Protein AF-A0A7C0XWV8-F1 (afdb_monomer_lite)

Secondary structure (DSSP, 8-state):
--------S-HHHHHHHHHHHHHHHHHHHHHHHHHHHHHHHHHHHHHHHHHHHHH-GGGG-HHHHHHHHHHHHHHHHHHHHHHHHH-S-GGG---HHHHHHHHHHHHHHHHHHHHHHHHHTT-

Structure (mmCIF, N/CA/C/O backbone):
data_AF-A0A7C0XWV8-F1
#
_entry.id   AF-A0A7C0XWV8-F1
#
loop_
_atom_site.group_PDB
_atom_site.id
_atom_site.type_symbol
_atom_site.label_atom_id
_atom_site.label_alt_id
_atom_site.label_comp_id
_atom_site.label_asym_id
_atom_site.label_entity_id
_atom_site.label_seq_id
_atom_site.pdbx_PDB_ins_code
_atom_site.Cartn_x
_atom_site.Cartn_y
_atom_site.Cartn_z
_atom_site.occupancy
_atom_site.B_iso_or_equiv
_atom_site.auth_seq_id
_atom_site.auth_comp_id
_atom_site.auth_asym_id
_atom_site.auth_atom_id
_atom_site.pdbx_PDB_model_num
ATOM 1 N N . MET A 1 1 ? 26.148 22.370 -46.596 1.00 41.00 1 MET A N 1
ATOM 2 C CA . MET A 1 1 ? 25.216 21.931 -45.530 1.00 41.00 1 MET A CA 1
ATOM 3 C C . MET A 1 1 ? 26.018 21.359 -44.366 1.00 41.00 1 MET A C 1
ATOM 5 O O . MET A 1 1 ? 26.699 20.356 -44.548 1.00 41.00 1 MET A O 1
ATOM 9 N N . LYS A 1 2 ? 26.013 22.019 -43.199 1.00 38.53 2 LYS A N 1
ATOM 10 C CA . LYS A 1 2 ? 26.676 21.520 -41.981 1.00 38.53 2 LYS A CA 1
ATOM 11 C C . LYS A 1 2 ? 25.833 20.382 -41.395 1.00 38.53 2 LYS A C 1
ATOM 13 O O . LYS A 1 2 ? 24.675 20.600 -41.053 1.00 38.53 2 LYS A O 1
ATOM 18 N N . LYS A 1 3 ? 26.397 19.173 -41.304 1.00 40.53 3 LYS A N 1
ATOM 19 C CA . LYS A 1 3 ? 25.768 18.033 -40.620 1.00 40.53 3 LYS A CA 1
ATOM 20 C C . LYS A 1 3 ? 25.681 18.358 -39.128 1.00 40.53 3 LYS A C 1
ATOM 22 O O . LYS A 1 3 ? 26.707 18.516 -38.473 1.00 40.53 3 LYS A O 1
ATOM 27 N N . ILE A 1 4 ? 24.463 18.480 -38.609 1.00 44.44 4 ILE A N 1
ATOM 28 C CA . ILE A 1 4 ? 24.210 18.607 -37.174 1.00 44.44 4 ILE A CA 1
ATOM 29 C C . ILE A 1 4 ? 24.632 17.281 -36.535 1.00 44.44 4 ILE A C 1
ATOM 31 O O . ILE A 1 4 ? 24.082 16.226 -36.850 1.00 44.44 4 ILE A O 1
ATOM 35 N N . ALA A 1 5 ? 25.640 17.324 -35.666 1.00 47.06 5 ALA A N 1
ATOM 36 C CA . ALA A 1 5 ? 26.045 16.188 -34.852 1.00 47.06 5 ALA A CA 1
ATOM 37 C C . ALA A 1 5 ? 24.980 15.950 -33.770 1.00 47.06 5 ALA A C 1
ATOM 39 O O . ALA A 1 5 ? 25.100 16.425 -32.643 1.00 47.06 5 ALA A O 1
ATOM 40 N N . ILE A 1 6 ? 23.910 15.233 -34.119 1.00 48.00 6 ILE A N 1
ATOM 41 C CA . ILE A 1 6 ? 22.925 14.752 -33.148 1.00 48.00 6 ILE A CA 1
ATOM 42 C C . ILE A 1 6 ? 23.587 13.625 -32.337 1.00 48.00 6 ILE A C 1
ATOM 44 O O . ILE A 1 6 ? 23.715 12.487 -32.776 1.00 48.00 6 ILE A O 1
ATOM 48 N N . SER A 1 7 ? 24.103 14.021 -31.172 1.00 45.47 7 SER A N 1
ATOM 49 C CA . SER A 1 7 ? 24.317 13.247 -29.943 1.00 45.47 7 SER A CA 1
ATOM 50 C C . SER A 1 7 ? 24.791 11.786 -30.069 1.00 45.47 7 SER A C 1
ATOM 52 O O . SER A 1 7 ? 24.001 10.847 -30.011 1.00 45.47 7 SER A O 1
ATOM 54 N N . ARG A 1 8 ? 26.112 11.566 -30.027 1.00 45.72 8 ARG A N 1
ATOM 55 C CA . ARG A 1 8 ? 26.722 10.271 -29.653 1.00 45.72 8 ARG A CA 1
ATOM 56 C C . ARG A 1 8 ? 26.786 10.064 -28.127 1.00 45.72 8 ARG A C 1
ATOM 58 O O . ARG A 1 8 ? 27.769 9.554 -27.600 1.00 45.72 8 ARG A O 1
ATOM 65 N N . LEU A 1 9 ? 25.725 10.401 -27.394 1.00 48.97 9 LEU A N 1
ATOM 66 C CA . LEU A 1 9 ? 25.453 9.696 -26.138 1.00 48.97 9 LEU A CA 1
ATOM 67 C C . LEU A 1 9 ? 24.866 8.349 -26.564 1.00 48.97 9 LEU A C 1
ATOM 69 O O . LEU A 1 9 ? 23.664 8.236 -26.765 1.00 48.97 9 LEU A O 1
ATOM 73 N N . GLY A 1 10 ? 25.747 7.380 -26.837 1.00 59.50 10 GLY A N 1
ATOM 74 C CA . GLY A 1 10 ? 25.392 6.134 -27.518 1.00 59.50 10 GLY A CA 1
ATOM 75 C C . GLY A 1 10 ? 24.167 5.463 -26.899 1.00 59.50 10 GLY A C 1
ATOM 76 O O . GLY A 1 10 ? 24.073 5.359 -25.680 1.00 59.50 10 GLY A O 1
ATOM 77 N N . GLU A 1 11 ? 23.250 5.007 -27.746 1.00 65.75 11 GLU A N 1
ATOM 78 C CA . GLU A 1 11 ? 21.971 4.353 -27.432 1.00 65.75 11 GLU A CA 1
ATOM 79 C C . GLU A 1 11 ? 22.027 3.396 -26.220 1.00 65.75 11 GLU A C 1
ATOM 81 O O . GLU A 1 11 ? 21.154 3.421 -25.353 1.00 65.75 11 GLU A O 1
ATOM 86 N N . LYS A 1 12 ? 23.128 2.648 -26.058 1.00 69.75 12 LYS A N 1
ATOM 87 C CA . LYS A 1 12 ? 23.398 1.777 -24.896 1.00 69.75 12 LYS A CA 1
ATOM 88 C C . LYS A 1 12 ? 23.391 2.504 -23.540 1.00 69.75 12 LYS A C 1
ATOM 90 O O . LYS A 1 12 ? 22.912 1.957 -22.548 1.00 69.75 12 LYS A O 1
ATOM 95 N N . ASN A 1 13 ? 23.908 3.731 -23.465 1.00 78.88 13 ASN A N 1
ATOM 96 C CA . ASN A 1 13 ? 23.881 4.546 -22.244 1.00 78.88 13 ASN A CA 1
ATOM 97 C C . ASN A 1 13 ? 22.469 5.057 -21.936 1.00 78.88 13 ASN A C 1
ATOM 99 O O . ASN A 1 13 ? 22.118 5.192 -20.763 1.00 78.88 13 ASN A O 1
ATOM 103 N N . LEU A 1 14 ? 21.654 5.308 -22.965 1.00 80.06 14 LEU A N 1
ATOM 104 C CA . LEU A 1 14 ? 20.251 5.682 -22.801 1.00 80.06 14 LEU A CA 1
ATOM 105 C C . LEU A 1 14 ? 19.436 4.500 -22.255 1.00 80.06 14 LEU A C 1
ATOM 107 O O . LEU A 1 14 ? 18.733 4.660 -21.261 1.00 80.06 14 LEU A O 1
ATOM 111 N N . ILE A 1 15 ? 19.612 3.303 -22.825 1.00 81.19 15 ILE A N 1
ATOM 112 C CA . ILE A 1 15 ? 18.934 2.076 -22.374 1.00 81.19 15 ILE A CA 1
ATOM 113 C C . ILE A 1 15 ? 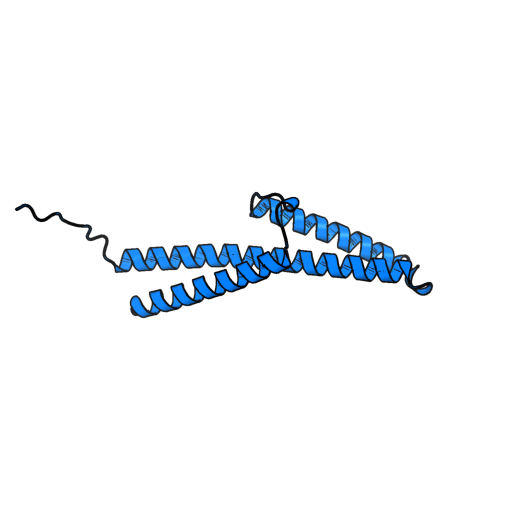19.288 1.753 -20.915 1.00 81.19 15 ILE A C 1
ATOM 115 O O . ILE A 1 15 ? 18.397 1.506 -20.105 1.00 81.19 15 ILE A O 1
ATOM 119 N N . LYS A 1 16 ? 20.570 1.843 -20.526 1.00 84.94 16 LYS A N 1
ATOM 120 C CA . LYS A 1 16 ? 20.988 1.656 -19.121 1.00 84.94 16 LYS A CA 1
ATOM 121 C C . LYS A 1 16 ? 20.313 2.646 -18.165 1.00 84.94 16 LYS A C 1
ATOM 123 O O . LYS A 1 16 ? 19.876 2.250 -17.086 1.00 84.94 16 LYS A O 1
ATOM 128 N N . LYS A 1 17 ? 20.209 3.926 -18.549 1.00 86.69 17 LYS A N 1
ATOM 129 C CA . LYS A 1 17 ? 19.512 4.949 -17.749 1.00 86.69 17 LYS A CA 1
ATOM 130 C C . LYS A 1 17 ? 18.010 4.664 -17.642 1.00 86.69 17 LYS A C 1
ATOM 132 O O . LYS A 1 17 ? 17.445 4.851 -16.568 1.00 86.69 17 LYS A O 1
ATOM 137 N N . LEU A 1 18 ? 17.382 4.191 -18.721 1.00 85.81 18 LEU A N 1
ATOM 138 C CA . LEU A 1 18 ? 15.969 3.802 -18.729 1.00 85.81 18 LEU A CA 1
ATOM 139 C C . LEU A 1 18 ? 15.706 2.622 -17.790 1.00 85.81 18 LEU A C 1
ATOM 141 O O . LEU A 1 18 ? 14.823 2.724 -16.942 1.00 85.81 18 LEU A O 1
ATOM 145 N N . ILE A 1 19 ? 16.503 1.550 -17.878 1.00 86.75 19 ILE A N 1
ATOM 146 C CA . ILE A 1 19 ? 16.385 0.384 -16.985 1.00 86.75 19 ILE A CA 1
ATOM 147 C C . ILE A 1 19 ? 16.499 0.823 -15.522 1.00 86.75 19 ILE A C 1
ATOM 149 O O . ILE A 1 19 ? 15.601 0.532 -14.736 1.00 86.75 19 ILE A O 1
ATOM 153 N N . LYS A 1 20 ? 17.529 1.611 -15.177 1.00 90.38 20 LYS A N 1
ATOM 154 C CA . LYS A 1 20 ? 17.714 2.128 -13.811 1.00 90.38 20 LYS A CA 1
ATOM 155 C C . LYS A 1 20 ? 16.490 2.911 -13.317 1.00 90.38 20 LYS A C 1
ATOM 157 O O . LYS A 1 20 ? 16.029 2.691 -12.201 1.00 90.38 20 LYS A O 1
ATOM 162 N N . LYS A 1 21 ? 15.920 3.780 -14.159 1.00 89.88 21 LYS A N 1
ATOM 163 C CA . LYS A 1 21 ? 14.719 4.557 -13.818 1.00 89.88 21 LYS A CA 1
ATOM 164 C C . LYS A 1 21 ? 13.494 3.662 -13.589 1.00 89.88 21 LYS A C 1
ATOM 166 O O . LYS A 1 21 ? 12.706 3.926 -12.682 1.00 89.88 21 LYS A O 1
ATOM 171 N N . HIS A 1 22 ? 13.319 2.606 -14.386 1.00 89.88 22 HIS A N 1
ATOM 172 C CA . HIS A 1 22 ? 12.242 1.637 -14.168 1.00 89.88 22 HIS A CA 1
ATOM 173 C C . HIS A 1 22 ? 12.443 0.832 -12.876 1.00 89.88 22 HIS A C 1
ATOM 175 O O . HIS A 1 22 ? 11.463 0.632 -12.161 1.00 89.88 22 HIS A O 1
ATOM 181 N N . GLU A 1 23 ? 13.674 0.427 -12.546 1.00 90.44 23 GLU A N 1
ATOM 182 C CA . GLU A 1 23 ? 14.003 -0.278 -11.296 1.00 90.44 23 GLU A CA 1
ATOM 183 C C . GLU A 1 23 ? 13.724 0.580 -10.058 1.00 90.44 23 GLU A C 1
ATOM 185 O O . GLU A 1 23 ? 13.085 0.116 -9.113 1.00 90.44 23 GLU A O 1
ATOM 190 N N . GLU A 1 24 ? 14.164 1.841 -10.066 1.00 93.38 24 GLU A N 1
ATOM 191 C CA . GLU A 1 24 ? 13.868 2.808 -9.003 1.00 93.38 24 GLU A CA 1
ATOM 192 C C . GLU A 1 24 ? 12.357 2.974 -8.839 1.00 93.38 24 GLU A C 1
ATOM 194 O O . GLU A 1 24 ? 11.832 2.857 -7.729 1.00 93.38 24 GLU A O 1
ATOM 199 N N . LYS A 1 25 ? 11.630 3.133 -9.954 1.00 91.81 25 LYS A N 1
ATOM 200 C CA . LYS A 1 25 ? 10.179 3.294 -9.894 1.00 91.81 25 LYS A CA 1
ATOM 201 C C . LYS A 1 25 ? 9.464 2.046 -9.384 1.00 91.81 25 LYS A C 1
ATOM 203 O O . LYS A 1 25 ? 8.515 2.159 -8.614 1.00 91.81 25 LYS A O 1
ATOM 208 N N . LEU A 1 26 ? 9.918 0.858 -9.773 1.00 92.44 26 LEU A N 1
ATOM 209 C CA . LEU A 1 26 ? 9.360 -0.404 -9.290 1.00 92.44 26 LEU A CA 1
ATOM 210 C C . LEU A 1 26 ? 9.524 -0.574 -7.788 1.00 92.44 26 LEU A C 1
ATOM 212 O O . LEU A 1 26 ? 8.585 -1.025 -7.134 1.00 92.44 26 LEU A O 1
ATOM 216 N N . LYS A 1 27 ? 10.681 -0.195 -7.237 1.00 92.62 27 LYS A N 1
ATOM 217 C CA . LYS A 1 27 ? 10.903 -0.216 -5.787 1.00 92.62 27 LYS A CA 1
ATOM 218 C C . LYS A 1 27 ? 9.875 0.659 -5.072 1.00 92.62 27 LYS A C 1
ATOM 220 O O . LYS A 1 27 ? 9.207 0.175 -4.163 1.00 92.62 27 LYS A O 1
ATOM 225 N N . GLU A 1 28 ? 9.682 1.897 -5.527 1.00 91.31 28 GLU A N 1
ATOM 226 C CA . GLU A 1 28 ? 8.673 2.802 -4.957 1.00 91.31 28 GLU A CA 1
ATOM 227 C C . GLU A 1 28 ? 7.253 2.219 -5.031 1.00 91.31 28 GLU A C 1
ATOM 229 O O . GLU A 1 28 ? 6.525 2.229 -4.038 1.00 91.31 28 GLU A O 1
ATOM 234 N N . LEU A 1 29 ? 6.856 1.692 -6.196 1.00 91.44 29 LEU A N 1
ATOM 235 C CA . LEU A 1 29 ? 5.516 1.139 -6.413 1.00 91.44 29 LEU A CA 1
ATOM 236 C C . LEU A 1 29 ? 5.257 -0.098 -5.540 1.00 91.44 29 LEU A C 1
ATOM 238 O O . LEU A 1 29 ? 4.176 -0.215 -4.961 1.00 91.44 29 LEU A O 1
ATOM 242 N N . LYS A 1 30 ? 6.242 -0.998 -5.413 1.00 92.31 30 LYS A N 1
ATOM 243 C CA . LYS A 1 30 ? 6.142 -2.204 -4.573 1.00 92.31 30 LYS A CA 1
ATOM 244 C C . LYS A 1 30 ? 6.006 -1.843 -3.094 1.00 92.31 30 LYS A C 1
ATOM 246 O O . LYS A 1 30 ? 5.086 -2.337 -2.447 1.00 92.31 30 LYS A O 1
ATOM 251 N N . ILE A 1 31 ? 6.828 -0.912 -2.599 1.00 92.94 31 ILE A N 1
ATOM 252 C CA . ILE A 1 31 ? 6.726 -0.397 -1.223 1.00 92.94 31 ILE A CA 1
ATOM 253 C C . ILE A 1 31 ? 5.337 0.206 -0.983 1.00 92.94 31 ILE A C 1
ATOM 255 O O . ILE A 1 31 ? 4.692 -0.090 0.024 1.00 92.94 31 ILE A O 1
ATOM 259 N N . LYS A 1 32 ? 4.838 1.015 -1.927 1.00 91.06 32 LYS A N 1
ATOM 260 C CA . LYS A 1 32 ? 3.509 1.628 -1.815 1.00 91.06 32 LYS A CA 1
ATOM 261 C C . LYS A 1 32 ? 2.401 0.582 -1.729 1.00 91.06 32 LYS A C 1
ATOM 263 O O . LYS A 1 32 ? 1.558 0.654 -0.837 1.00 91.06 32 LYS A O 1
ATOM 268 N N . ARG A 1 33 ? 2.436 -0.423 -2.608 1.00 92.81 33 ARG A N 1
ATOM 269 C CA . ARG A 1 33 ? 1.467 -1.529 -2.627 1.00 92.81 33 ARG A CA 1
ATOM 270 C C . ARG A 1 33 ? 1.461 -2.310 -1.310 1.00 92.81 33 ARG A C 1
ATOM 272 O O . ARG A 1 33 ? 0.393 -2.675 -0.817 1.00 92.81 33 ARG A O 1
ATOM 279 N N . GLU A 1 34 ? 2.633 -2.581 -0.741 1.00 94.19 34 GLU A N 1
ATOM 280 C CA . GLU A 1 34 ? 2.760 -3.316 0.524 1.00 94.19 34 GLU A CA 1
ATOM 281 C C . GLU A 1 34 ? 2.168 -2.557 1.709 1.00 94.19 34 GLU A C 1
ATOM 283 O O . GLU A 1 34 ? 1.458 -3.153 2.518 1.00 94.19 34 GLU A O 1
ATOM 288 N N . ILE A 1 35 ? 2.425 -1.251 1.807 1.00 93.62 35 ILE A N 1
ATOM 289 C CA . ILE A 1 35 ? 1.859 -0.411 2.871 1.00 93.62 35 ILE A CA 1
ATOM 290 C C . ILE A 1 35 ? 0.333 -0.359 2.742 1.00 93.62 35 ILE A C 1
ATOM 292 O O . ILE A 1 35 ? -0.376 -0.596 3.718 1.00 93.62 35 ILE A O 1
ATOM 296 N N . ILE A 1 36 ? -0.185 -0.141 1.528 1.00 92.38 36 ILE A N 1
ATOM 297 C CA . ILE A 1 36 ? -1.632 -0.149 1.270 1.00 92.38 36 ILE A CA 1
ATOM 298 C C . ILE A 1 36 ? -2.259 -1.494 1.663 1.00 92.38 36 ILE A C 1
ATOM 300 O O . ILE A 1 36 ? -3.301 -1.524 2.315 1.00 92.38 36 ILE A O 1
ATOM 304 N N . SER A 1 37 ? -1.609 -2.610 1.325 1.00 93.94 37 SER A N 1
ATOM 305 C CA . SER A 1 37 ? -2.103 -3.948 1.673 1.00 93.94 37 SER A CA 1
ATOM 306 C C . SER A 1 37 ? -2.173 -4.160 3.186 1.00 93.94 37 SER A C 1
ATOM 308 O O . SER A 1 37 ? -3.176 -4.667 3.682 1.00 93.94 37 SER A O 1
ATOM 310 N N . ARG A 1 38 ? -1.150 -3.726 3.934 1.00 95.50 38 ARG A N 1
ATOM 311 C CA . ARG A 1 38 ? -1.150 -3.793 5.404 1.00 95.50 38 ARG A CA 1
ATOM 312 C C . ARG A 1 38 ? -2.277 -2.969 6.017 1.00 95.50 38 ARG A C 1
ATOM 314 O O . ARG A 1 38 ? -2.953 -3.443 6.923 1.00 95.50 38 ARG A O 1
ATOM 321 N N . ILE A 1 39 ? -2.512 -1.766 5.498 1.00 95.19 39 ILE A N 1
ATOM 322 C CA . ILE A 1 39 ? -3.599 -0.894 5.951 1.00 95.19 39 ILE A CA 1
ATOM 323 C C . ILE A 1 39 ? -4.968 -1.549 5.732 1.00 95.19 39 ILE A C 1
ATOM 325 O O . ILE A 1 39 ? -5.802 -1.515 6.635 1.00 95.19 39 ILE A O 1
ATOM 329 N N . LEU A 1 40 ? -5.198 -2.155 4.562 1.00 93.94 40 LEU A N 1
ATOM 330 C CA . LEU A 1 40 ? -6.448 -2.862 4.261 1.00 93.94 40 LEU A CA 1
ATOM 331 C C . LEU A 1 40 ? -6.680 -4.036 5.222 1.00 93.94 40 LEU A C 1
ATOM 333 O O . LEU A 1 40 ? -7.751 -4.130 5.810 1.00 93.94 40 LEU A O 1
ATOM 337 N N . ILE A 1 41 ? -5.657 -4.865 5.453 1.00 95.25 41 ILE A N 1
ATOM 338 C CA . ILE A 1 41 ? -5.727 -5.993 6.397 1.00 95.25 41 ILE A CA 1
ATOM 339 C C . ILE A 1 41 ? -6.037 -5.509 7.818 1.00 95.25 41 ILE A C 1
ATOM 341 O O . ILE A 1 41 ? -6.842 -6.110 8.523 1.00 95.25 41 ILE A O 1
ATOM 345 N N . LEU A 1 42 ? -5.408 -4.415 8.257 1.00 96.56 42 LEU A N 1
ATOM 346 C CA . LEU A 1 42 ? -5.644 -3.862 9.591 1.00 96.56 42 LEU A CA 1
ATOM 347 C C . LEU A 1 42 ? -7.063 -3.307 9.746 1.00 96.56 42 LEU A C 1
ATOM 349 O O . LEU A 1 42 ? -7.638 -3.450 10.821 1.00 96.56 42 LEU A O 1
ATOM 353 N N . ARG A 1 43 ? -7.634 -2.703 8.696 1.00 94.81 43 ARG A N 1
ATOM 354 C CA . ARG A 1 43 ? -9.038 -2.264 8.691 1.00 94.81 43 ARG A CA 1
ATOM 355 C C . ARG A 1 43 ? -9.990 -3.447 8.821 1.00 94.81 43 ARG A C 1
ATOM 357 O O . ARG A 1 43 ? -10.774 -3.461 9.758 1.00 94.81 43 ARG A O 1
ATOM 364 N N . ASP A 1 44 ? -9.833 -4.457 7.969 1.00 95.06 44 ASP A N 1
ATOM 365 C CA . ASP A 1 44 ? -10.649 -5.676 8.013 1.00 95.06 44 ASP A CA 1
ATOM 366 C C . ASP A 1 44 ? -10.560 -6.362 9.387 1.00 95.06 44 ASP A C 1
ATOM 368 O O . ASP A 1 44 ? -11.571 -6.679 10.009 1.00 95.06 44 ASP A O 1
ATOM 372 N N . LYS A 1 45 ? -9.350 -6.463 9.953 1.00 95.06 45 LYS A N 1
ATOM 373 C CA . LYS A 1 45 ? -9.152 -6.981 11.313 1.00 95.06 45 LYS A CA 1
ATOM 374 C C . LYS A 1 45 ? -9.887 -6.155 12.377 1.00 95.06 45 LYS A C 1
ATOM 376 O O . LYS A 1 45 ? -10.471 -6.723 13.297 1.00 95.06 45 LYS A O 1
ATOM 381 N N . ILE A 1 46 ? -9.840 -4.824 12.297 1.00 95.88 46 ILE A N 1
ATOM 382 C CA . ILE A 1 46 ? -10.552 -3.940 13.234 1.00 95.88 46 ILE A CA 1
ATOM 383 C C . ILE A 1 46 ? -12.062 -4.135 13.113 1.00 95.88 46 ILE A C 1
ATOM 385 O O . ILE A 1 46 ? -12.737 -4.195 14.143 1.00 95.88 46 ILE A O 1
ATOM 389 N N . ASP A 1 47 ? -12.576 -4.246 11.892 1.00 93.94 47 ASP A N 1
ATOM 390 C CA . ASP A 1 47 ? -14.001 -4.421 11.623 1.00 93.94 47 ASP A CA 1
ATOM 391 C C . ASP A 1 47 ? -14.489 -5.775 12.151 1.00 93.94 47 ASP A C 1
ATOM 393 O O . ASP A 1 47 ? -15.470 -5.821 12.894 1.00 93.94 47 ASP A O 1
ATOM 397 N N . GLN A 1 48 ? -13.745 -6.857 11.900 1.00 92.81 48 GLN A N 1
ATOM 398 C CA . GLN A 1 48 ? -14.032 -8.194 12.435 1.00 92.81 48 GLN A CA 1
ATOM 399 C C . GLN A 1 48 ? -14.032 -8.227 13.968 1.00 92.81 48 GLN A C 1
ATOM 401 O O . GLN A 1 48 ? -14.981 -8.721 14.577 1.00 92.81 48 GLN A O 1
ATOM 406 N N . ILE A 1 49 ? -13.007 -7.658 14.616 1.00 91.94 49 ILE A N 1
ATOM 407 C CA . ILE A 1 49 ? -12.942 -7.618 16.085 1.00 91.94 49 ILE A CA 1
ATOM 408 C C . ILE A 1 49 ? -14.083 -6.767 16.658 1.00 91.94 49 ILE A C 1
ATOM 410 O O . ILE A 1 49 ? -14.685 -7.128 17.671 1.00 91.94 49 ILE A O 1
ATOM 414 N N . SER A 1 50 ? -14.395 -5.638 16.016 1.00 91.12 50 SER A N 1
ATOM 415 C CA . SER A 1 50 ? -15.486 -4.756 16.445 1.00 91.12 50 SER A CA 1
ATOM 416 C C . SER A 1 50 ? -16.844 -5.441 16.306 1.00 91.12 50 SER A C 1
ATOM 418 O O . SER A 1 50 ? -17.682 -5.297 17.194 1.00 91.12 50 SER A O 1
ATOM 420 N N . TYR A 1 51 ? -17.036 -6.219 15.238 1.00 90.62 51 TYR A N 1
ATOM 421 C CA . TYR A 1 51 ? -18.215 -7.053 15.041 1.00 90.62 51 TYR A CA 1
ATOM 422 C C . TYR A 1 51 ? -18.339 -8.117 16.134 1.00 90.62 51 TYR A C 1
ATOM 424 O O . TYR A 1 51 ? -19.378 -8.205 16.776 1.00 90.62 51 TYR A O 1
ATOM 432 N N . TRP A 1 52 ? -17.274 -8.866 16.438 1.00 88.69 52 TRP A N 1
ATOM 433 C CA . TRP A 1 52 ? -17.322 -9.857 17.519 1.00 88.69 52 TRP A CA 1
ATOM 434 C C . TRP A 1 52 ? -17.681 -9.232 18.866 1.00 88.69 52 TRP A C 1
ATOM 436 O O . TRP A 1 52 ? -18.501 -9.786 19.595 1.00 88.69 52 TRP A O 1
ATOM 446 N N . LEU A 1 53 ? -17.121 -8.063 19.185 1.00 86.56 53 LEU A N 1
ATOM 447 C CA . LEU A 1 53 ? -17.431 -7.346 20.424 1.00 86.56 53 LEU A CA 1
ATOM 448 C C . LEU A 1 53 ? -18.893 -6.886 20.519 1.00 86.56 53 LEU A C 1
ATOM 450 O O . LEU A 1 53 ? -19.392 -6.737 21.634 1.00 86.56 53 LEU A O 1
ATOM 454 N N . SER A 1 54 ? -19.565 -6.636 19.391 1.00 85.00 54 SER A N 1
ATOM 455 C CA . SER A 1 54 ? -20.971 -6.219 19.367 1.00 85.00 54 SER A CA 1
ATOM 456 C C . SER A 1 54 ? -21.951 -7.388 19.243 1.00 85.00 54 SER A C 1
ATOM 458 O O . SER A 1 54 ? -23.082 -7.267 19.709 1.00 85.00 54 SER A O 1
ATOM 460 N N . SER A 1 55 ? -21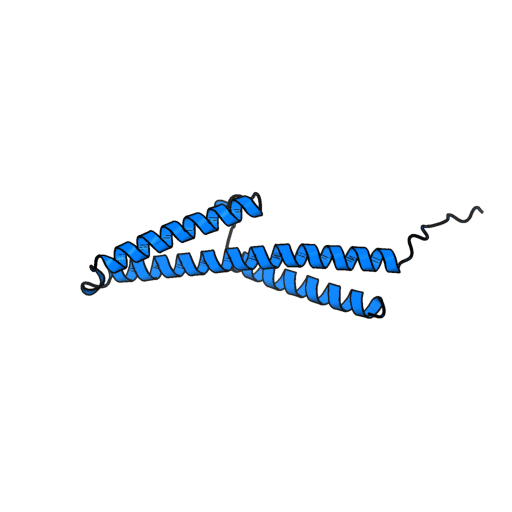.534 -8.510 18.649 1.00 81.50 55 SER A N 1
ATOM 461 C CA . SER A 1 55 ? -22.413 -9.630 18.292 1.00 81.50 55 SER A CA 1
ATOM 462 C C . SER A 1 55 ? -22.301 -10.855 19.205 1.00 81.50 55 SER A C 1
ATOM 464 O O . SER A 1 55 ? -23.079 -11.792 19.051 1.00 81.50 55 SER A O 1
ATOM 466 N N . SER A 1 56 ? -21.322 -10.908 20.113 1.00 69.50 56 SER A N 1
ATOM 467 C CA . SER A 1 56 ? -21.040 -12.093 20.931 1.00 69.50 56 SER A CA 1
ATOM 468 C C . SER A 1 56 ? -20.957 -11.755 22.418 1.00 69.50 56 SER A C 1
ATOM 470 O O . SER A 1 56 ? -20.121 -10.958 22.846 1.00 69.50 56 SER A O 1
ATOM 472 N N . GLU A 1 57 ? -21.772 -12.424 23.242 1.00 63.22 57 GLU A N 1
ATOM 473 C CA . GLU A 1 57 ? -21.628 -12.376 24.706 1.00 63.22 57 GLU A CA 1
ATOM 474 C C . GLU A 1 57 ? -20.281 -12.955 25.174 1.00 63.22 57 GLU A C 1
ATOM 476 O O . GLU A 1 57 ? -19.740 -12.519 26.190 1.00 63.22 57 GLU A O 1
ATOM 481 N N . ILE A 1 58 ? -19.697 -1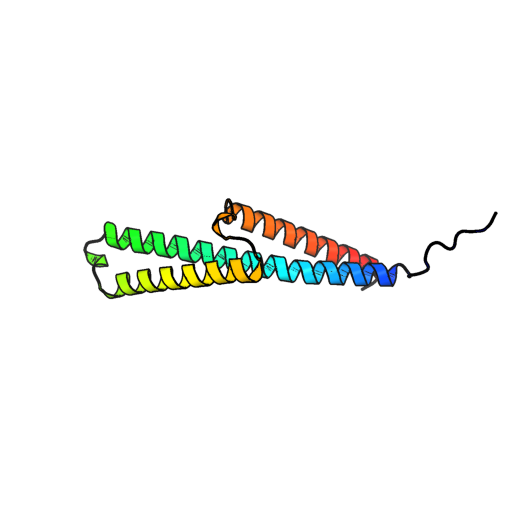3.861 24.380 1.00 57.88 58 ILE A N 1
ATOM 482 C CA . ILE A 1 58 ? -18.422 -14.548 24.638 1.00 57.88 58 ILE A CA 1
ATOM 483 C C . ILE A 1 58 ? -17.221 -13.626 24.346 1.00 57.88 58 ILE A C 1
ATOM 485 O O . ILE A 1 58 ? -16.152 -13.782 24.933 1.00 57.88 58 ILE A O 1
ATOM 489 N N . ALA A 1 59 ? -17.381 -12.605 23.495 1.00 58.75 59 ALA A N 1
ATOM 490 C CA . ALA A 1 59 ? -16.289 -11.714 23.093 1.00 58.75 59 ALA A CA 1
ATOM 491 C C . ALA A 1 59 ? -15.938 -10.620 24.122 1.00 58.75 59 ALA A C 1
ATOM 493 O O . ALA A 1 59 ? -15.004 -9.847 23.908 1.00 58.75 59 ALA A O 1
ATOM 494 N N . LYS A 1 60 ? -16.633 -10.549 25.266 1.00 62.50 60 LYS A N 1
ATOM 495 C CA . LYS A 1 60 ? -16.398 -9.540 26.320 1.00 62.50 60 LYS A CA 1
ATOM 496 C C . LYS A 1 60 ? -15.094 -9.738 27.115 1.00 62.50 60 LYS A C 1
ATOM 498 O O . LYS A 1 60 ? -14.881 -9.036 28.103 1.00 62.50 60 LYS A O 1
ATOM 503 N N . GLY A 1 61 ? -14.214 -10.645 26.691 1.00 68.00 61 GLY A N 1
ATOM 504 C CA . GLY A 1 61 ? -12.898 -10.849 27.293 1.00 68.00 61 GLY A CA 1
ATOM 505 C C . GLY A 1 61 ? -11.967 -9.643 27.112 1.00 68.00 61 GLY A C 1
ATOM 506 O O . GLY A 1 61 ? -11.882 -9.051 26.034 1.00 68.00 61 GLY A O 1
ATOM 507 N N . GLU A 1 62 ? -11.225 -9.296 28.165 1.00 74.81 62 GLU A N 1
ATOM 508 C CA . GLU A 1 62 ? -10.247 -8.195 28.186 1.00 74.81 62 GLU A CA 1
ATOM 509 C C . GLU A 1 62 ? -9.191 -8.314 27.064 1.00 74.81 62 GLU A C 1
ATOM 511 O O . GLU A 1 62 ? -8.784 -7.312 26.467 1.00 74.81 62 GLU A O 1
ATOM 516 N N . ASN A 1 63 ? -8.855 -9.550 26.673 1.00 84.19 63 ASN A N 1
ATOM 517 C CA . ASN A 1 63 ? -7.929 -9.853 25.578 1.00 84.19 63 ASN A CA 1
ATOM 518 C C . ASN A 1 63 ? -8.395 -9.331 24.208 1.00 84.19 63 ASN A C 1
ATOM 520 O O . ASN A 1 63 ? -7.591 -8.770 23.468 1.00 84.19 63 ASN A O 1
ATOM 524 N N . ILE A 1 64 ? -9.683 -9.437 23.868 1.00 85.81 64 ILE A N 1
ATOM 525 C CA . ILE A 1 64 ? -10.186 -9.014 22.546 1.00 85.81 64 ILE A CA 1
ATOM 526 C C . ILE A 1 64 ? -10.175 -7.483 22.429 1.00 85.81 64 ILE A C 1
ATOM 528 O O . ILE A 1 64 ? -9.820 -6.922 21.390 1.00 85.81 64 ILE A O 1
ATOM 532 N N . LYS A 1 65 ? -10.483 -6.777 23.525 1.00 87.19 65 LYS A N 1
ATOM 533 C CA . LYS A 1 65 ? -10.372 -5.309 23.587 1.00 87.19 65 LYS A CA 1
ATOM 534 C C . LYS A 1 65 ? -8.92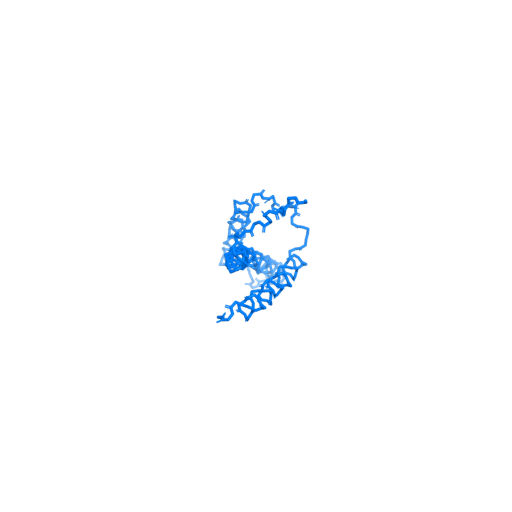1 -4.840 23.448 1.00 87.19 65 LYS A C 1
ATOM 536 O O . LYS A 1 65 ? -8.661 -3.849 22.763 1.00 87.19 65 LYS A O 1
ATOM 541 N N . SER A 1 66 ? -7.986 -5.554 24.075 1.00 91.12 66 SER A N 1
ATOM 542 C CA . SER A 1 66 ? -6.544 -5.329 23.925 1.00 91.12 66 SER A CA 1
ATOM 543 C C . SER A 1 66 ? -6.099 -5.488 22.465 1.00 91.12 66 SER A C 1
ATOM 545 O O . SER A 1 66 ? -5.442 -4.597 21.918 1.00 91.12 66 SER A O 1
ATOM 547 N N . GLU A 1 67 ? -6.535 -6.553 21.787 1.00 92.12 67 GLU A N 1
ATOM 548 C CA . GLU A 1 67 ? -6.226 -6.763 20.371 1.00 92.12 67 GLU A CA 1
ATOM 549 C C . GLU A 1 67 ? -6.793 -5.668 19.465 1.00 92.12 67 GLU A C 1
ATOM 551 O O . GLU A 1 67 ? -6.085 -5.190 18.574 1.00 92.12 67 GLU A O 1
ATOM 556 N N . LEU A 1 68 ? -8.026 -5.215 19.716 1.00 93.81 68 LEU A N 1
ATOM 557 C CA . LEU A 1 68 ? -8.619 -4.090 18.990 1.00 93.81 68 LEU A CA 1
ATOM 558 C C . LEU A 1 68 ? -7.781 -2.818 19.149 1.00 93.81 68 LEU A C 1
ATOM 560 O O . LEU A 1 68 ? -7.518 -2.111 18.173 1.00 93.81 68 LEU A O 1
ATOM 564 N N . LYS A 1 69 ? -7.352 -2.517 20.381 1.00 94.69 69 LYS A N 1
ATOM 565 C CA . LYS A 1 69 ? -6.505 -1.355 20.669 1.00 94.69 69 LYS A CA 1
ATOM 566 C C . LYS A 1 69 ? -5.180 -1.452 19.913 1.00 94.69 69 LYS A C 1
ATOM 568 O O . LYS A 1 69 ? -4.807 -0.497 19.233 1.00 94.69 69 LYS A O 1
ATOM 573 N N . LYS A 1 70 ? -4.521 -2.612 19.962 1.00 95.94 70 LYS A N 1
ATOM 574 C CA . LYS A 1 70 ? -3.266 -2.862 19.242 1.00 95.94 70 LYS A CA 1
ATOM 575 C C . LYS A 1 70 ? -3.438 -2.699 17.729 1.00 95.94 70 LYS A C 1
ATOM 577 O O . LYS A 1 70 ? -2.664 -1.979 17.106 1.00 95.94 70 LYS A O 1
ATOM 582 N N . ALA A 1 71 ? -4.488 -3.280 17.146 1.00 96.12 71 ALA A N 1
ATOM 583 C CA . ALA A 1 71 ? -4.771 -3.158 15.717 1.00 96.12 71 ALA A CA 1
ATOM 584 C C . ALA A 1 71 ? -5.001 -1.696 15.290 1.00 96.12 71 ALA A C 1
ATOM 586 O O . ALA A 1 71 ? -4.486 -1.263 14.260 1.00 96.12 71 ALA A O 1
ATOM 587 N N . ARG A 1 72 ? -5.709 -0.900 16.106 1.00 96.50 72 ARG A N 1
ATOM 588 C CA . ARG A 1 72 ? -5.901 0.544 15.870 1.00 96.50 72 ARG A CA 1
ATOM 589 C C . ARG A 1 72 ? -4.592 1.330 15.949 1.00 96.50 72 ARG A C 1
ATOM 591 O O . ARG A 1 72 ? -4.369 2.231 15.139 1.00 96.50 72 ARG A O 1
ATOM 598 N N . GLU A 1 73 ? -3.727 1.011 16.909 1.00 97.69 73 GLU A N 1
ATOM 599 C CA . GLU A 1 73 ? -2.405 1.635 17.027 1.00 97.69 73 GLU A CA 1
ATOM 600 C C . GLU A 1 73 ? -1.511 1.299 15.831 1.00 97.69 73 GLU A C 1
ATOM 602 O O . GLU A 1 73 ? -0.864 2.193 15.281 1.00 97.69 73 GLU A O 1
ATOM 607 N N . ASP A 1 74 ? -1.512 0.044 15.390 1.00 97.50 74 ASP A N 1
ATOM 608 C CA . ASP A 1 74 ? -0.740 -0.403 14.233 1.00 97.50 74 ASP A CA 1
ATOM 609 C C . ASP A 1 74 ? -1.275 0.210 12.930 1.00 97.50 74 ASP A C 1
ATOM 611 O O . ASP A 1 74 ? -0.487 0.708 12.124 1.00 97.50 74 ASP A O 1
ATOM 615 N N . LEU A 1 75 ? -2.600 0.327 12.770 1.00 96.75 75 LEU A N 1
ATOM 616 C CA . LEU A 1 75 ? -3.209 1.060 11.652 1.00 96.75 75 LEU A CA 1
ATOM 617 C C . LEU A 1 75 ? -2.751 2.522 11.631 1.00 96.75 75 LEU A C 1
ATOM 619 O O . LEU A 1 75 ? -2.357 3.043 10.588 1.00 96.75 75 LEU A O 1
ATOM 623 N N . LYS A 1 76 ? -2.747 3.188 12.791 1.00 95.88 76 LYS A N 1
ATOM 624 C CA . LYS A 1 76 ? -2.272 4.572 12.909 1.00 95.88 76 LYS A CA 1
ATOM 625 C C . LYS A 1 76 ? -0.793 4.703 12.531 1.00 95.88 76 LYS A C 1
ATOM 627 O O . LYS A 1 76 ? -0.414 5.704 11.921 1.00 95.88 76 LYS A O 1
ATOM 632 N N . LYS A 1 77 ? 0.047 3.727 12.888 1.00 96.50 77 LYS A N 1
ATOM 633 C CA . LYS A 1 77 ? 1.469 3.709 12.509 1.00 96.50 77 LYS A CA 1
ATOM 634 C C . LYS A 1 77 ? 1.643 3.540 11.002 1.00 96.50 77 LYS A C 1
ATOM 636 O O . LYS A 1 77 ? 2.400 4.307 10.414 1.00 96.50 77 LYS A O 1
ATOM 641 N N . GLU A 1 78 ? 0.931 2.604 10.379 1.00 95.06 78 GLU A N 1
ATOM 642 C CA . GLU A 1 78 ? 1.030 2.373 8.932 1.00 95.06 78 GLU A CA 1
ATOM 643 C C . GLU A 1 78 ? 0.512 3.567 8.118 1.00 95.06 78 GLU A C 1
ATOM 645 O O . GLU A 1 78 ? 1.144 3.962 7.141 1.00 95.06 78 GLU A O 1
ATOM 650 N N . ILE A 1 79 ? -0.558 4.231 8.571 1.00 93.69 79 ILE A N 1
ATOM 651 C CA . ILE A 1 79 ? -1.031 5.488 7.969 1.00 93.69 79 ILE A CA 1
ATOM 652 C C . ILE A 1 79 ? 0.053 6.571 8.044 1.00 93.69 79 ILE A C 1
ATOM 654 O O . ILE A 1 79 ? 0.391 7.179 7.033 1.00 93.69 79 ILE A O 1
ATOM 658 N N . LYS A 1 80 ? 0.667 6.782 9.215 1.00 94.19 80 LYS A N 1
ATOM 659 C CA . LYS A 1 80 ? 1.767 7.753 9.351 1.00 94.19 80 LYS A CA 1
ATOM 660 C C . LYS A 1 80 ? 2.968 7.395 8.477 1.00 94.19 80 LYS A C 1
ATOM 662 O O . LYS A 1 80 ? 3.621 8.282 7.932 1.00 94.19 80 LYS A O 1
ATOM 667 N N . ASN A 1 81 ? 3.278 6.106 8.363 1.00 93.38 81 ASN A N 1
ATOM 668 C CA . ASN A 1 81 ? 4.361 5.614 7.522 1.00 93.38 81 ASN A CA 1
ATOM 669 C C . ASN A 1 81 ? 4.087 5.912 6.040 1.00 93.38 81 ASN A C 1
ATOM 671 O O . ASN A 1 81 ? 4.957 6.442 5.351 1.00 93.38 81 ASN A O 1
ATOM 675 N N . TYR A 1 82 ? 2.856 5.666 5.582 1.00 92.00 82 TYR A N 1
ATOM 676 C CA . TYR A 1 82 ? 2.391 6.036 4.247 1.00 92.00 82 TYR A CA 1
ATOM 677 C C . TYR A 1 82 ? 2.585 7.536 3.980 1.00 92.00 82 TYR A C 1
ATOM 679 O O . TYR A 1 82 ? 3.256 7.915 3.021 1.00 92.00 82 TYR A O 1
ATOM 687 N N . GLU A 1 83 ? 2.061 8.395 4.857 1.00 92.69 83 GLU A N 1
ATOM 688 C CA . GLU A 1 83 ? 2.131 9.851 4.683 1.00 92.69 83 GLU A CA 1
ATOM 689 C C . GLU A 1 83 ? 3.574 10.365 4.677 1.00 92.69 83 GLU A C 1
ATOM 691 O O . GLU A 1 83 ? 3.931 11.225 3.871 1.00 92.69 83 GLU A O 1
ATOM 696 N N . LYS A 1 84 ? 4.434 9.798 5.531 1.00 92.19 84 LYS A N 1
ATOM 697 C CA . LYS A 1 84 ? 5.856 10.151 5.606 1.00 92.19 84 LYS A CA 1
ATOM 698 C C . LYS A 1 84 ? 6.610 9.779 4.330 1.00 92.19 84 LYS A C 1
ATOM 700 O O . LYS A 1 84 ? 7.418 10.574 3.853 1.00 92.19 84 LYS A O 1
ATOM 705 N N . ILE A 1 85 ? 6.382 8.576 3.804 1.00 88.31 85 ILE A N 1
ATOM 706 C CA . ILE A 1 85 ? 7.101 8.068 2.629 1.00 88.31 85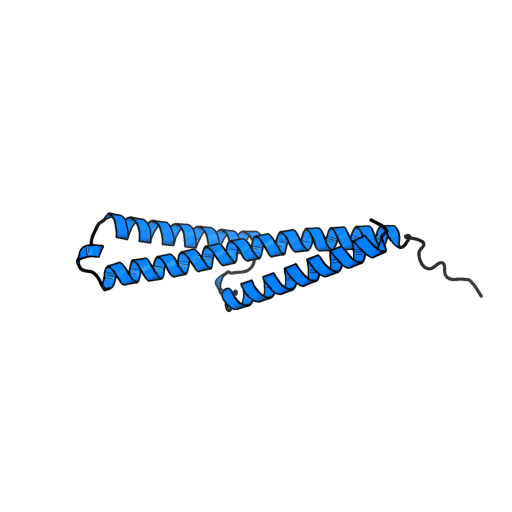 ILE A CA 1
ATOM 707 C C . ILE A 1 85 ? 6.622 8.775 1.360 1.00 88.31 85 ILE A C 1
ATOM 709 O O . ILE A 1 85 ? 7.443 9.199 0.548 1.00 88.31 85 ILE A O 1
ATOM 713 N N . PHE A 1 86 ? 5.308 8.933 1.194 1.00 85.94 86 PHE A N 1
ATOM 714 C CA . PHE A 1 86 ? 4.727 9.436 -0.054 1.00 85.94 86 PHE A CA 1
ATOM 715 C C . PHE A 1 86 ? 4.433 10.936 -0.045 1.00 85.94 86 PHE A C 1
ATOM 717 O O . PHE A 1 86 ? 4.089 11.480 -1.089 1.00 85.94 86 PHE A O 1
ATOM 724 N N . LYS A 1 87 ? 4.614 11.619 1.096 1.00 88.81 87 LYS A N 1
ATOM 725 C CA . LYS A 1 87 ? 4.363 13.063 1.261 1.00 88.81 87 LYS A CA 1
ATOM 726 C C . LYS A 1 87 ? 2.959 13.474 0.796 1.00 88.81 87 LYS A C 1
ATOM 728 O O . LYS A 1 87 ? 2.761 14.555 0.253 1.00 88.81 87 LYS A O 1
ATOM 733 N N . THR A 1 88 ? 1.989 12.588 0.984 1.00 85.94 88 THR A N 1
ATOM 734 C CA . THR A 1 88 ? 0.584 12.766 0.600 1.00 85.94 88 THR A CA 1
ATOM 735 C C . THR A 1 88 ? -0.263 12.375 1.791 1.00 85.94 88 THR A C 1
ATOM 737 O O . THR A 1 88 ? 0.056 11.383 2.450 1.00 85.94 88 THR A O 1
ATOM 740 N N . LYS A 1 89 ? -1.327 13.130 2.080 1.00 85.88 89 LYS A N 1
ATOM 741 C CA . LYS A 1 89 ? -2.219 12.767 3.182 1.00 85.88 89 LYS A CA 1
ATOM 742 C C . LYS A 1 89 ? -2.932 11.470 2.844 1.00 85.88 89 LYS A C 1
ATOM 744 O O . LYS A 1 89 ? -3.413 11.277 1.730 1.00 85.88 89 LYS A O 1
ATOM 749 N N . PHE A 1 90 ? -3.064 10.588 3.820 1.00 84.31 90 PHE A N 1
ATOM 750 C CA . PHE A 1 90 ? -3.759 9.326 3.617 1.00 84.31 90 PHE A CA 1
ATOM 751 C C . PHE A 1 90 ? -5.253 9.539 3.330 1.00 84.31 90 PHE A C 1
ATOM 753 O O . PHE A 1 90 ? -5.848 8.775 2.580 1.00 84.31 90 PHE A O 1
ATOM 760 N N . SER A 1 91 ? -5.848 10.623 3.844 1.00 79.44 91 SER A N 1
ATOM 761 C CA . SER A 1 91 ? -7.225 11.026 3.523 1.00 79.44 91 SER A CA 1
ATOM 762 C C . SER A 1 91 ? -7.454 11.336 2.039 1.00 79.44 91 SER A C 1
ATOM 764 O O . SER A 1 91 ? -8.591 11.324 1.584 1.00 79.44 91 SER A O 1
ATOM 766 N N . GLU A 1 92 ? -6.395 11.633 1.283 1.00 75.69 92 GLU A N 1
ATOM 767 C CA . GLU A 1 92 ? -6.465 11.889 -0.160 1.00 75.69 92 GLU A CA 1
ATOM 768 C C . GLU A 1 92 ? -6.399 10.586 -0.978 1.00 75.69 92 GLU A C 1
ATOM 770 O O . GLU A 1 92 ? -6.685 10.588 -2.179 1.00 75.69 92 GLU A O 1
ATOM 775 N N . ALA A 1 93 ? -6.072 9.454 -0.339 1.00 71.31 93 ALA A N 1
ATOM 776 C CA . ALA A 1 93 ? -6.142 8.138 -0.957 1.00 71.31 93 ALA A CA 1
ATOM 777 C C . ALA A 1 93 ? -7.617 7.733 -1.114 1.00 71.31 93 ALA A C 1
ATOM 779 O O . ALA A 1 93 ? -8.250 7.248 -0.178 1.00 71.31 93 ALA A O 1
ATOM 780 N N . LYS A 1 94 ? -8.178 7.975 -2.308 1.00 67.44 94 LYS A N 1
ATOM 781 C CA . LYS A 1 94 ? -9.608 7.786 -2.626 1.00 67.44 94 LYS A CA 1
ATOM 782 C C . LYS A 1 94 ? -10.141 6.420 -2.186 1.00 67.44 94 LYS A C 1
ATOM 784 O O . LYS A 1 94 ? -11.023 6.318 -1.343 1.00 67.44 94 LYS A O 1
ATOM 789 N N . ASN A 1 95 ? -9.634 5.378 -2.839 1.00 82.69 95 ASN A N 1
ATOM 790 C CA . ASN A 1 95 ? -10.024 3.992 -2.648 1.00 82.69 95 ASN A CA 1
ATOM 791 C C . ASN A 1 95 ? -8.745 3.162 -2.743 1.00 82.69 95 ASN A C 1
ATOM 793 O O . ASN A 1 95 ? -8.151 3.036 -3.814 1.00 82.69 95 ASN A O 1
ATOM 797 N N . LEU A 1 96 ? -8.332 2.626 -1.600 1.00 83.88 96 LEU A N 1
ATOM 798 C CA . LEU A 1 96 ? -7.089 1.879 -1.449 1.00 83.88 96 LEU A CA 1
ATOM 799 C C . LEU A 1 96 ? -7.081 0.565 -2.227 1.00 83.88 96 LEU A C 1
ATOM 801 O O . LEU A 1 96 ? -6.021 0.146 -2.677 1.00 83.88 96 LEU A O 1
ATOM 805 N N . GLU A 1 97 ? -8.233 -0.074 -2.421 1.00 86.44 97 GLU A N 1
ATOM 806 C CA . GLU A 1 97 ? -8.328 -1.286 -3.240 1.00 86.44 97 GLU A CA 1
ATOM 807 C C . GLU A 1 97 ? -8.101 -0.958 -4.714 1.00 86.44 97 GLU A C 1
ATOM 809 O O . GLU A 1 97 ? -7.285 -1.596 -5.380 1.00 86.44 97 GLU A O 1
ATOM 814 N N . LYS A 1 98 ? -8.757 0.099 -5.209 1.00 88.00 98 LYS A N 1
ATOM 815 C CA . LYS A 1 98 ? -8.542 0.594 -6.573 1.00 88.00 98 LYS A CA 1
ATOM 816 C C . LYS A 1 98 ? -7.092 1.025 -6.778 1.00 88.00 98 LYS A C 1
ATOM 818 O O . LYS A 1 98 ? -6.483 0.664 -7.779 1.00 88.00 98 LYS A O 1
ATOM 823 N N . GLU A 1 99 ? -6.531 1.763 -5.826 1.00 86.31 99 GLU A N 1
ATOM 824 C CA . GLU A 1 99 ? -5.141 2.205 -5.877 1.00 86.31 99 GLU A CA 1
ATOM 825 C C . GLU A 1 99 ? -4.169 1.020 -5.857 1.00 86.31 99 GLU A C 1
ATOM 827 O O . GLU A 1 99 ? -3.232 0.984 -6.651 1.00 86.31 99 GLU A O 1
ATOM 832 N N . LYS A 1 100 ? -4.409 0.007 -5.015 1.00 89.00 100 LYS A N 1
ATOM 833 C CA . LYS A 1 100 ? -3.613 -1.227 -4.992 1.00 89.00 100 LYS A CA 1
ATOM 834 C C . LYS A 1 100 ? -3.610 -1.913 -6.359 1.00 89.00 100 LYS A C 1
ATOM 836 O O . LYS A 1 100 ? -2.541 -2.253 -6.862 1.00 89.00 100 LYS A O 1
ATOM 841 N N . LEU A 1 101 ? -4.777 -2.053 -6.978 1.00 89.62 101 LEU A N 1
ATOM 842 C CA . LEU A 1 101 ? -4.925 -2.672 -8.293 1.00 89.62 101 LEU A CA 1
ATOM 843 C C . LEU A 1 101 ? -4.261 -1.843 -9.410 1.00 89.62 101 LEU A C 1
ATOM 845 O O . LEU A 1 101 ? -3.633 -2.386 -10.320 1.00 89.62 101 LEU A O 1
ATOM 849 N N . GLU A 1 102 ? -4.336 -0.514 -9.340 1.00 90.12 102 GLU A N 1
ATOM 850 C CA . GLU A 1 102 ? -3.617 0.378 -10.258 1.00 90.12 102 GLU A CA 1
ATOM 851 C C . GLU A 1 102 ? -2.093 0.273 -10.094 1.00 90.12 102 GLU A C 1
ATOM 853 O O . GLU A 1 102 ? -1.362 0.297 -11.091 1.00 90.12 102 GLU A O 1
ATOM 858 N N . LEU A 1 103 ? -1.607 0.111 -8.859 1.00 90.00 103 LEU A N 1
ATOM 859 C CA . LEU A 1 103 ? -0.194 -0.122 -8.568 1.00 90.00 103 LEU A CA 1
ATOM 860 C C . LEU A 1 103 ? 0.280 -1.468 -9.110 1.00 90.00 103 LEU A C 1
ATOM 862 O O . LEU A 1 103 ? 1.353 -1.511 -9.705 1.00 90.00 103 LEU A O 1
ATOM 866 N N . GLU A 1 104 ? -0.504 -2.536 -8.959 1.00 91.56 104 GLU A N 1
ATOM 867 C CA . GLU A 1 104 ? -0.201 -3.862 -9.518 1.00 91.56 104 GLU A CA 1
ATOM 868 C C . GLU A 1 104 ? -0.052 -3.799 -11.040 1.00 91.56 104 GLU A C 1
ATOM 870 O O . GLU A 1 104 ? 1.005 -4.144 -11.566 1.00 91.56 104 GLU A O 1
ATOM 875 N N . ARG A 1 105 ? -1.022 -3.197 -11.737 1.00 92.81 105 ARG A N 1
ATOM 876 C CA . ARG A 1 105 ? -0.932 -2.968 -13.190 1.00 92.81 105 ARG A CA 1
ATOM 877 C C . ARG A 1 105 ? 0.277 -2.118 -13.579 1.00 92.81 105 ARG A C 1
ATOM 879 O O . ARG A 1 105 ? 0.880 -2.312 -14.632 1.00 92.81 105 ARG A O 1
ATOM 886 N N . SER A 1 106 ? 0.625 -1.122 -12.766 1.00 90.56 106 SER A N 1
ATOM 887 C CA . SER A 1 106 ? 1.799 -0.284 -13.021 1.00 90.56 106 SER A CA 1
ATOM 888 C C . SER A 1 106 ? 3.103 -1.064 -12.847 1.00 90.56 106 SER A C 1
ATOM 890 O O . SER A 1 106 ? 4.006 -0.935 -13.672 1.00 90.56 106 SER A O 1
ATOM 892 N N . ILE A 1 107 ? 3.188 -1.906 -11.815 1.00 91.12 107 ILE A N 1
ATOM 893 C CA . ILE A 1 107 ? 4.314 -2.814 -11.585 1.00 91.12 107 ILE A CA 1
ATOM 894 C C . ILE A 1 107 ? 4.484 -3.738 -12.792 1.00 91.12 107 ILE A C 1
ATOM 896 O O . ILE A 1 107 ? 5.567 -3.761 -13.370 1.00 91.12 107 ILE A O 1
ATOM 900 N N . GLU A 1 108 ? 3.414 -4.390 -13.245 1.00 92.94 108 GLU A N 1
ATOM 901 C CA . GLU A 1 108 ? 3.436 -5.272 -14.418 1.00 92.94 108 GLU A CA 1
ATOM 902 C C . GLU A 1 108 ? 3.940 -4.550 -15.675 1.00 92.94 108 GLU A C 1
ATOM 904 O O . GLU A 1 108 ? 4.829 -5.044 -16.371 1.00 92.94 108 GLU A O 1
ATOM 909 N N . ARG A 1 109 ? 3.444 -3.331 -15.945 1.00 92.38 109 ARG A N 1
ATOM 910 C CA . ARG A 1 109 ? 3.915 -2.518 -17.082 1.00 92.38 109 ARG A CA 1
ATOM 911 C C . ARG A 1 109 ? 5.403 -2.195 -16.989 1.00 92.38 109 ARG A C 1
ATOM 913 O O . ARG A 1 109 ? 6.106 -2.242 -17.997 1.00 92.38 109 ARG A O 1
ATOM 920 N N . HIS A 1 110 ? 5.887 -1.838 -15.803 1.00 91.62 110 HIS A N 1
ATOM 921 C CA . HIS A 1 110 ? 7.301 -1.536 -15.602 1.00 91.62 110 HIS A CA 1
ATOM 922 C C . HIS A 1 110 ? 8.177 -2.793 -15.712 1.00 91.62 110 HIS A C 1
ATOM 924 O O . HIS A 1 110 ? 9.262 -2.717 -16.285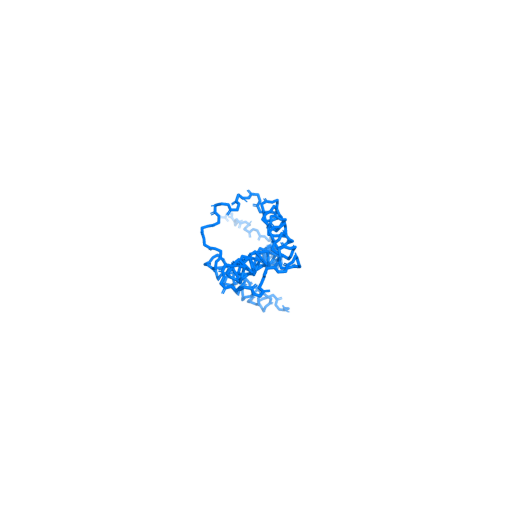 1.00 91.62 110 HIS A O 1
ATOM 930 N N . GLU A 1 111 ? 7.717 -3.943 -15.219 1.00 90.75 111 GLU A N 1
ATOM 931 C CA . GLU A 1 111 ? 8.409 -5.229 -15.360 1.00 90.75 111 GLU A CA 1
ATOM 932 C C . GLU A 1 111 ? 8.496 -5.659 -16.832 1.00 90.75 111 GLU A C 1
ATOM 934 O O . GLU A 1 111 ? 9.584 -5.998 -17.305 1.00 90.75 111 GLU A O 1
ATOM 939 N N . ALA A 1 112 ? 7.403 -5.529 -17.589 1.00 91.62 112 ALA A N 1
ATOM 940 C CA . ALA A 1 112 ? 7.381 -5.783 -19.029 1.00 91.62 112 ALA A CA 1
ATOM 941 C C . ALA A 1 112 ? 8.313 -4.837 -19.805 1.00 91.62 112 ALA A C 1
ATOM 943 O O . ALA A 1 112 ? 9.086 -5.283 -20.654 1.00 91.62 112 ALA A O 1
ATOM 944 N N . ALA A 1 113 ? 8.305 -3.539 -19.480 1.00 86.56 113 ALA A N 1
ATOM 945 C CA . ALA A 1 113 ? 9.203 -2.564 -20.097 1.00 86.56 113 ALA A CA 1
ATOM 946 C C . ALA A 1 113 ? 10.677 -2.891 -19.816 1.00 86.56 113 ALA A C 1
ATOM 948 O O . ALA A 1 113 ? 11.501 -2.853 -20.727 1.00 86.56 113 ALA A O 1
ATOM 949 N N . MET A 1 114 ? 11.029 -3.253 -18.577 1.00 88.81 114 MET A N 1
ATOM 950 C CA . MET A 1 114 ? 12.394 -3.675 -18.254 1.00 88.81 114 MET A CA 1
ATOM 951 C C . MET A 1 114 ? 12.813 -4.915 -19.036 1.00 88.81 114 MET A C 1
ATOM 953 O O . MET A 1 114 ? 13.938 -4.944 -19.526 1.00 88.81 114 MET A O 1
ATOM 957 N N . LYS A 1 115 ? 11.933 -5.918 -19.154 1.00 89.62 115 LYS A N 1
ATOM 958 C CA . LYS A 1 115 ? 12.198 -7.126 -19.943 1.00 89.62 115 LYS A CA 1
ATOM 959 C C . LYS A 1 115 ? 12.507 -6.765 -21.399 1.00 89.62 115 LYS A C 1
ATOM 961 O O . LYS A 1 115 ? 13.578 -7.111 -21.885 1.00 89.62 115 LYS A O 1
ATOM 966 N N . TYR A 1 116 ? 11.647 -5.961 -22.028 1.00 88.88 116 TYR A N 1
ATOM 967 C CA . TYR A 1 116 ? 11.853 -5.466 -23.392 1.00 88.88 116 TYR A CA 1
ATOM 968 C C . TYR A 1 116 ? 13.197 -4.735 -23.560 1.00 88.88 116 TYR A C 1
ATOM 970 O O . TYR A 1 116 ? 13.945 -4.984 -24.506 1.00 88.88 116 TYR A O 1
ATOM 978 N N . TRP A 1 117 ? 13.537 -3.835 -22.632 1.00 84.69 117 TRP A N 1
ATOM 979 C CA . TRP A 1 117 ? 14.779 -3.064 -22.716 1.00 84.69 117 TRP A CA 1
ATOM 980 C C . TRP A 1 117 ? 16.034 -3.900 -22.462 1.00 84.69 117 TRP A C 1
ATOM 982 O O . TRP A 1 117 ? 17.068 -3.610 -23.059 1.00 84.69 117 TRP A O 1
ATOM 992 N N . LYS A 1 118 ? 15.957 -4.921 -21.604 1.00 84.31 118 LYS A N 1
ATOM 993 C CA . LYS A 1 118 ? 17.031 -5.898 -21.371 1.00 84.31 118 LYS A CA 1
ATOM 994 C C . LYS A 1 118 ? 17.296 -6.728 -22.631 1.00 84.31 118 LYS A C 1
ATOM 996 O O . LYS A 1 118 ? 18.405 -6.692 -23.165 1.00 84.31 118 LYS A O 1
ATOM 1001 N N . GLU A 1 119 ? 16.240 -7.297 -23.215 1.00 85.62 119 GLU A N 1
ATOM 1002 C CA . GLU A 1 119 ? 16.297 -8.040 -24.484 1.00 85.62 119 GLU A CA 1
ATOM 1003 C C . GLU A 1 119 ? 16.913 -7.196 -25.618 1.00 85.62 119 GLU A C 1
ATOM 1005 O O . GLU A 1 119 ? 17.841 -7.637 -26.295 1.00 85.62 119 GLU A O 1
ATOM 1010 N N . ARG A 1 120 ? 16.495 -5.929 -25.764 1.00 77.12 120 ARG A N 1
ATOM 1011 C CA . ARG A 1 120 ? 17.085 -4.977 -26.730 1.00 77.12 120 ARG A CA 1
ATOM 1012 C C . ARG A 1 120 ? 18.543 -4.602 -26.455 1.00 77.12 120 ARG A C 1
ATOM 1014 O O . ARG A 1 120 ? 19.238 -4.173 -27.373 1.00 77.12 120 ARG A O 1
ATOM 1021 N N . ASN A 1 121 ? 19.012 -4.712 -25.216 1.00 74.06 121 ASN A N 1
ATOM 1022 C CA . ASN A 1 121 ? 20.387 -4.383 -24.836 1.00 74.06 121 ASN A CA 1
ATOM 1023 C C . ASN A 1 121 ? 21.356 -5.565 -25.030 1.00 74.06 121 ASN A C 1
ATOM 1025 O O . ASN A 1 121 ? 22.549 -5.419 -24.752 1.00 74.06 121 ASN A O 1
ATOM 1029 N N . GLY A 1 122 ? 20.860 -6.727 -25.476 1.00 62.47 122 GLY A N 1
ATOM 1030 C CA . GLY A 1 122 ? 21.645 -7.958 -25.584 1.00 62.47 122 GLY A CA 1
ATOM 1031 C C . GLY A 1 122 ? 22.089 -8.516 -24.226 1.00 62.47 122 GLY A C 1
ATOM 1032 O O . GLY A 1 122 ? 23.148 -9.139 -24.156 1.00 62.47 122 GLY A O 1
ATOM 1033 N N . LYS A 1 123 ? 21.334 -8.237 -23.150 1.00 54.06 123 LYS A N 1
ATOM 1034 C CA . LYS A 1 123 ? 21.550 -8.767 -21.794 1.00 54.06 123 LYS A CA 1
ATOM 1035 C C . LYS A 1 123 ? 20.241 -9.071 -21.089 1.00 54.06 123 LYS A C 1
ATOM 1037 O O . LYS A 1 123 ? 19.478 -8.104 -20.881 1.00 54.06 123 LYS A O 1
#

Foldseek 3Di:
DDDDPPDPPPPLVVLVVLLVVLVVVLVVLVVLLVLLVLLVVLVVLLVVLVCCVVPDPVSPDPVSVVVNVVSVVVNVVSQVVNCVSVVDHPVPVPDSVVSSVVSVVVSVVSVVVSVVSCVVSVD

Radius of gyration: 23.06 Å; chains: 1; bounding box: 49×36×74 Å

pLDDT: mean 83.79, std 14.53, range [38.53, 97.69]

Sequence (123 aa):
MKKIAISRLGEKNLIKKLIKKHEEKLKELKIKREIISRILILRDKIDQISYWLSSSEIAKGENIKSELKKAREDLKKEIKNYEKIFKTKFSEAKNLEKEKLELERSIERHEAAMKYWKERNGK